Protein AF-A0A087N4D5-F1 (afdb_monomer)

Structure (mmCIF, N/CA/C/O backbone):
data_AF-A0A087N4D5-F1
#
_entry.id   AF-A0A087N4D5-F1
#
loop_
_atom_site.group_PDB
_atom_site.id
_atom_site.type_symbol
_atom_site.label_atom_id
_atom_site.label_alt_id
_atom_site.label_comp_id
_atom_site.label_asym_id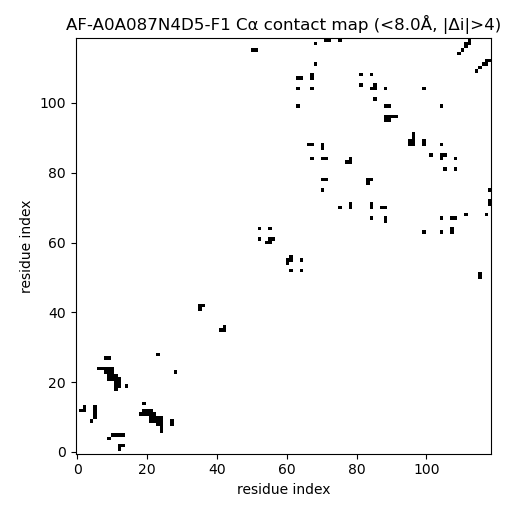
_atom_site.label_entity_id
_atom_site.label_seq_id
_atom_site.pdbx_PDB_ins_code
_atom_site.Cartn_x
_atom_site.Cartn_y
_atom_site.Cartn_z
_atom_site.occupancy
_atom_site.B_iso_or_equiv
_atom_site.auth_seq_id
_atom_site.auth_comp_id
_atom_site.auth_asym_id
_atom_site.auth_atom_id
_atom_site.pdbx_PDB_model_num
ATOM 1 N N . MET A 1 1 ? -17.333 10.293 4.435 1.00 66.12 1 MET A N 1
ATOM 2 C CA . MET A 1 1 ? -17.061 8.981 5.063 1.00 66.12 1 MET A CA 1
ATOM 3 C C . MET A 1 1 ? -16.217 9.147 6.324 1.00 66.12 1 MET A C 1
ATOM 5 O O . MET A 1 1 ? -16.743 8.867 7.386 1.00 66.12 1 MET A O 1
ATOM 9 N N . LEU A 1 2 ? -15.000 9.706 6.258 1.00 79.31 2 LEU A N 1
ATOM 10 C CA . LEU A 1 2 ? -14.162 9.949 7.453 1.00 79.31 2 LEU A CA 1
ATOM 11 C C . LEU A 1 2 ? -14.736 10.984 8.435 1.00 79.31 2 LEU A C 1
ATOM 13 O O . LEU A 1 2 ? -14.620 10.813 9.639 1.00 79.31 2 LEU A O 1
ATOM 17 N N . GLN A 1 3 ? -15.454 11.993 7.936 1.00 81.81 3 GLN A N 1
ATOM 18 C CA . GLN A 1 3 ? -16.107 13.008 8.776 1.00 81.81 3 GLN A CA 1
ATOM 19 C C . GLN A 1 3 ? -17.093 12.433 9.810 1.00 81.81 3 GLN A C 1
ATOM 21 O O . GLN A 1 3 ? -17.329 13.060 10.830 1.00 81.81 3 GLN A O 1
ATOM 26 N N . VAL A 1 4 ? -17.670 11.252 9.553 1.00 84.69 4 VAL A N 1
ATOM 27 C CA . VAL A 1 4 ? -18.598 10.584 10.486 1.00 84.69 4 VAL A CA 1
ATOM 28 C C . VAL A 1 4 ? -17.847 9.914 11.645 1.00 84.69 4 VAL A C 1
ATOM 30 O O . VAL A 1 4 ? -18.429 9.679 12.697 1.00 84.69 4 VAL A O 1
ATOM 33 N N . LEU A 1 5 ? -16.560 9.606 11.462 1.00 85.44 5 LEU A N 1
ATOM 34 C CA . LEU A 1 5 ? -15.717 8.972 12.478 1.00 85.44 5 LEU A CA 1
ATOM 35 C C . LEU A 1 5 ? -15.020 9.998 13.388 1.00 85.44 5 LEU A C 1
ATOM 37 O O . LEU A 1 5 ? -14.594 9.639 14.488 1.00 85.44 5 LEU A O 1
ATOM 41 N N . GLU A 1 6 ? -14.894 11.247 12.933 1.00 86.19 6 GLU A N 1
ATOM 42 C CA . GLU A 1 6 ? -14.244 12.337 13.668 1.00 86.19 6 GLU A CA 1
ATOM 43 C C . GLU A 1 6 ? -14.942 12.593 15.012 1.00 86.19 6 GLU A C 1
ATOM 45 O O . GLU A 1 6 ? -16.164 12.721 15.077 1.00 86.19 6 GLU A O 1
ATOM 50 N N . GLY A 1 7 ? -14.166 12.651 16.096 1.00 83.06 7 GLY A N 1
ATOM 51 C CA . GLY A 1 7 ? -14.662 12.865 17.459 1.00 83.06 7 GLY A CA 1
ATOM 52 C C . GLY A 1 7 ? -15.330 11.644 18.105 1.00 83.06 7 GLY A C 1
ATOM 53 O O . GLY A 1 7 ? -15.655 11.696 19.290 1.00 83.06 7 GLY A O 1
ATOM 54 N N . HIS A 1 8 ? -15.508 10.546 17.361 1.00 84.88 8 HIS A N 1
ATOM 55 C CA . HIS A 1 8 ? -16.084 9.292 17.860 1.00 84.88 8 HIS A CA 1
ATOM 56 C C . HIS A 1 8 ? -15.062 8.157 17.924 1.00 84.88 8 HIS A C 1
ATOM 58 O O . HIS A 1 8 ? -14.992 7.450 18.925 1.00 84.88 8 HIS A O 1
ATOM 64 N N . TYR A 1 9 ? -14.264 8.000 16.868 1.00 86.12 9 TYR A N 1
ATOM 65 C CA . TYR A 1 9 ? -13.260 6.938 16.750 1.00 86.12 9 TYR A CA 1
ATOM 66 C C . TYR A 1 9 ? -11.892 7.466 16.326 1.00 86.12 9 TYR A C 1
ATOM 68 O O . TYR A 1 9 ? -10.873 6.865 16.662 1.00 86.12 9 TYR A O 1
ATOM 76 N N . ILE A 1 10 ? -11.872 8.582 15.594 1.00 89.62 10 ILE A N 1
ATOM 77 C CA . ILE A 1 10 ? -10.652 9.231 15.119 1.00 89.62 10 ILE A CA 1
ATOM 78 C C . ILE A 1 10 ? -10.652 10.719 15.464 1.00 89.62 10 ILE A C 1
ATOM 80 O O . ILE A 1 10 ? -11.699 11.303 15.755 1.00 89.62 10 ILE A O 1
ATOM 84 N N . THR A 1 11 ? -9.479 11.331 15.396 1.00 88.38 11 THR A N 1
ATOM 85 C CA . THR A 1 11 ? -9.279 12.781 15.475 1.00 88.38 11 THR A CA 1
ATOM 86 C C . THR A 1 11 ? -8.319 13.239 14.380 1.00 88.38 11 THR A C 1
ATOM 88 O O . THR A 1 11 ? -7.537 12.437 13.867 1.00 88.38 11 THR A O 1
ATOM 91 N N . GLY A 1 12 ? -8.359 14.524 14.026 1.00 83.62 12 GLY A N 1
ATOM 92 C CA . GLY A 1 12 ? -7.396 15.153 13.118 1.00 83.62 12 GLY A CA 1
ATOM 93 C C . GLY A 1 12 ? -7.890 15.321 11.680 1.00 83.62 12 GLY A C 1
ATOM 94 O O . GLY A 1 12 ? -7.233 16.008 10.901 1.00 83.62 12 GLY A O 1
ATOM 95 N N . TYR A 1 13 ? -9.065 14.785 11.319 1.00 79.94 13 TYR A N 1
ATOM 96 C CA . TYR A 1 13 ? -9.637 14.950 9.975 1.00 79.94 13 TYR A CA 1
ATOM 97 C C . TYR A 1 13 ? -10.343 16.308 9.783 1.00 79.94 13 TYR A C 1
ATOM 99 O O . TYR A 1 13 ? -10.371 16.838 8.670 1.00 79.94 13 TYR A O 1
ATOM 107 N N . GLY A 1 14 ? -10.940 16.876 10.840 1.00 69.12 14 GLY A N 1
ATOM 108 C CA . GLY A 1 14 ? -11.810 18.061 10.748 1.00 69.12 14 GLY A CA 1
ATOM 109 C C . GLY A 1 14 ? -11.118 19.421 10.895 1.00 69.12 14 GLY A C 1
ATOM 110 O O . GLY A 1 14 ? -11.729 20.456 10.622 1.00 69.12 14 GLY A O 1
ATOM 111 N N . ASP A 1 15 ? -9.858 19.447 11.325 1.00 64.38 15 ASP A N 1
ATOM 112 C CA . ASP A 1 15 ? -9.160 20.684 11.678 1.00 64.38 15 ASP A CA 1
ATOM 113 C C . ASP A 1 15 ? -8.507 21.312 10.430 1.00 64.38 15 ASP A C 1
ATOM 115 O O . ASP A 1 15 ? -7.311 21.192 10.182 1.00 64.38 15 ASP A O 1
ATOM 119 N N . HIS A 1 16 ? -9.311 21.973 9.589 1.00 60.16 16 HIS A N 1
ATOM 120 C CA . HIS A 1 16 ? -8.881 22.540 8.296 1.00 60.16 16 HIS A CA 1
ATOM 121 C C . HIS A 1 16 ? -7.759 23.599 8.381 1.00 60.16 16 HIS A C 1
ATOM 123 O O . HIS A 1 16 ? -7.244 24.026 7.347 1.00 60.16 16 HIS A O 1
ATOM 129 N N . ALA A 1 17 ? -7.391 24.044 9.585 1.00 61.25 17 ALA A N 1
ATOM 130 C CA . ALA A 1 17 ? -6.344 25.036 9.819 1.00 61.25 17 ALA A CA 1
ATOM 131 C C . ALA A 1 17 ? -4.922 24.441 9.841 1.00 61.25 17 ALA A C 1
ATOM 133 O O . ALA A 1 17 ? -3.955 25.163 9.602 1.00 61.25 17 ALA A O 1
ATOM 134 N N . THR A 1 18 ? -4.783 23.135 10.091 1.00 60.06 18 THR A N 1
ATOM 135 C CA . THR A 1 18 ? -3.490 22.438 10.149 1.00 60.06 18 THR A CA 1
ATOM 136 C C . THR A 1 18 ? -3.685 20.993 9.732 1.00 60.06 18 THR A C 1
ATOM 138 O O . THR A 1 18 ? -4.507 20.305 10.324 1.00 60.06 18 THR A O 1
ATOM 141 N N . ALA A 1 19 ? -2.915 20.521 8.750 1.00 58.81 19 ALA A N 1
ATOM 142 C CA . ALA A 1 19 ? -2.886 19.107 8.393 1.00 58.81 19 ALA A CA 1
ATOM 143 C C . ALA A 1 19 ? -2.364 18.301 9.594 1.00 58.81 19 ALA A C 1
ATOM 145 O O . ALA A 1 19 ? -1.156 18.198 9.799 1.00 58.81 19 ALA A O 1
ATOM 146 N N . LYS A 1 20 ? -3.280 17.808 10.428 1.00 69.38 20 LYS A N 1
ATOM 147 C CA . LYS A 1 20 ? -2.984 16.875 11.511 1.00 69.38 20 LYS A CA 1
ATOM 148 C C . LYS A 1 20 ? -3.039 15.460 10.957 1.00 69.38 20 LYS A C 1
ATOM 150 O O . LYS A 1 20 ? -3.859 15.155 10.090 1.00 69.38 20 LYS A O 1
ATOM 155 N N . GLU A 1 21 ? -2.142 14.612 11.440 1.00 80.69 21 GLU A N 1
ATOM 156 C CA . GLU A 1 21 ? -2.246 13.179 11.189 1.00 80.69 21 GLU A CA 1
ATOM 157 C C . GLU A 1 21 ? -3.524 12.648 11.848 1.00 80.69 21 GLU A C 1
ATOM 159 O O . GLU A 1 21 ? -3.961 13.153 12.884 1.00 80.69 21 GLU A O 1
ATOM 164 N N . ILE A 1 22 ? -4.158 11.669 11.201 1.00 86.88 22 ILE A N 1
ATOM 165 C CA . ILE A 1 22 ? -5.338 11.019 11.764 1.00 86.88 22 ILE A CA 1
ATOM 166 C C . ILE A 1 22 ? -4.867 10.076 12.865 1.00 86.88 22 ILE A C 1
ATOM 168 O O . ILE A 1 22 ? -4.079 9.168 12.604 1.00 86.88 22 ILE A O 1
ATOM 172 N N . GLU A 1 23 ? -5.400 10.256 14.067 1.00 88.81 23 GLU A N 1
ATOM 173 C CA . GLU A 1 23 ? -5.106 9.408 15.221 1.00 88.81 23 GLU A CA 1
ATOM 174 C C . GLU A 1 23 ? -6.366 8.682 15.693 1.00 88.81 23 GLU A C 1
ATOM 176 O O . GLU A 1 23 ? -7.487 9.175 15.535 1.00 88.81 23 GLU A O 1
ATOM 181 N N . LEU A 1 24 ? -6.183 7.494 16.272 1.00 90.62 24 LEU A N 1
ATOM 182 C CA . LEU A 1 24 ? -7.260 6.755 16.926 1.00 90.62 24 LEU A CA 1
ATOM 183 C C . LEU A 1 24 ? -7.515 7.340 18.316 1.00 90.62 24 LEU A C 1
ATOM 185 O O . LEU A 1 24 ? -6.574 7.631 19.050 1.00 90.62 24 LEU A O 1
ATOM 189 N N . LEU A 1 25 ? -8.787 7.456 18.692 1.00 91.44 25 LEU A N 1
ATOM 190 C CA . LEU A 1 25 ? -9.160 7.755 20.073 1.00 91.44 25 LEU A CA 1
ATOM 191 C C . LEU A 1 25 ? -8.976 6.519 20.966 1.00 91.44 25 LEU A C 1
ATOM 193 O O . LEU A 1 25 ? -9.077 5.377 20.505 1.00 91.44 25 LEU A O 1
ATOM 197 N N . ASP A 1 26 ? -8.751 6.749 22.260 1.00 91.75 26 ASP A N 1
ATOM 198 C CA . ASP A 1 26 ? -8.605 5.681 23.253 1.00 91.75 26 ASP A CA 1
ATOM 199 C C . ASP A 1 26 ? -9.806 4.723 23.225 1.00 91.75 26 ASP A C 1
ATOM 201 O O . ASP A 1 26 ? -10.966 5.140 23.242 1.00 91.75 26 ASP A O 1
ATOM 205 N N . GLY A 1 27 ? -9.540 3.416 23.185 1.00 91.00 27 GLY A N 1
ATOM 206 C CA . GLY A 1 27 ? -10.586 2.392 23.152 1.00 91.00 27 GLY A CA 1
ATOM 207 C C . GLY A 1 27 ? -11.219 2.153 21.775 1.00 91.00 27 GLY A C 1
ATOM 208 O O . GLY A 1 27 ? -11.987 1.200 21.626 1.00 91.00 27 GLY A O 1
ATOM 209 N N . ALA A 1 28 ? -10.934 2.982 20.760 1.00 91.88 28 ALA A N 1
ATOM 210 C CA . ALA A 1 28 ? -11.548 2.849 19.435 1.00 91.88 28 ALA A CA 1
ATOM 211 C C . ALA A 1 28 ? -11.157 1.532 18.749 1.00 91.88 28 ALA A C 1
ATOM 213 O O . ALA A 1 28 ? -11.992 0.888 18.108 1.00 91.88 28 ALA A O 1
ATOM 214 N N . LYS A 1 29 ? -9.901 1.102 18.919 1.00 90.75 29 LYS A N 1
ATOM 215 C CA . LYS A 1 29 ? -9.415 -0.172 18.386 1.00 90.75 29 LYS A CA 1
ATOM 216 C C . LYS A 1 29 ? -10.110 -1.352 19.063 1.00 90.75 29 LYS A C 1
ATOM 218 O O . LYS A 1 29 ? -10.621 -2.227 18.378 1.00 90.75 29 LYS A O 1
ATOM 223 N N . GLU A 1 30 ? -10.180 -1.352 20.390 1.00 93.19 30 GLU A N 1
ATOM 224 C CA . GLU A 1 30 ? -10.806 -2.419 21.169 1.00 93.19 30 GLU A CA 1
ATOM 225 C C . GLU A 1 30 ? -12.286 -2.575 20.803 1.00 93.19 30 GLU A C 1
ATOM 227 O O . GLU A 1 30 ? -12.780 -3.693 20.664 1.00 93.19 30 GLU A O 1
ATOM 232 N N . GLN A 1 31 ? -12.993 -1.461 20.594 1.00 91.06 31 GLN A N 1
ATOM 233 C CA . GLN A 1 31 ? -14.381 -1.474 20.130 1.00 91.06 31 GLN A CA 1
ATOM 234 C C . GLN A 1 31 ? -14.516 -2.064 18.720 1.00 91.06 31 G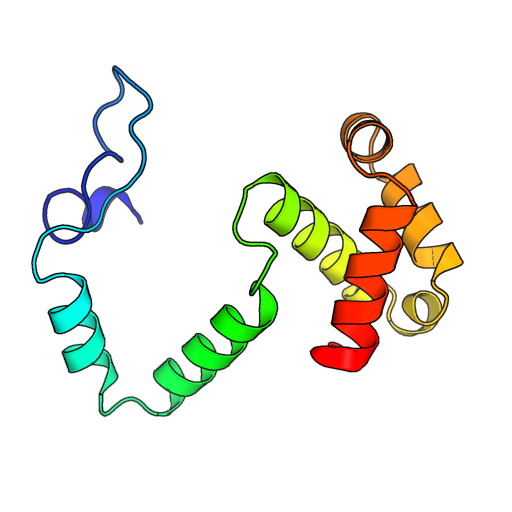LN A C 1
ATOM 236 O O . GLN A 1 31 ? -15.428 -2.858 18.478 1.00 91.06 31 GLN A O 1
ATOM 241 N N . ALA A 1 32 ? -13.612 -1.712 17.801 1.00 90.12 32 ALA A N 1
ATOM 242 C CA . ALA A 1 32 ? -13.590 -2.280 16.456 1.00 90.12 32 ALA A CA 1
ATOM 243 C C . ALA A 1 32 ? -13.308 -3.793 16.484 1.00 90.12 32 ALA A C 1
ATOM 245 O O . ALA A 1 32 ? -14.013 -4.560 15.828 1.00 90.12 32 ALA A O 1
ATOM 246 N N . ASP A 1 33 ? -12.346 -4.232 17.298 1.00 90.69 33 ASP A N 1
ATOM 247 C CA . ASP A 1 33 ? -12.006 -5.646 17.472 1.00 90.69 33 ASP A CA 1
ATOM 248 C C . ASP A 1 33 ? -13.190 -6.438 18.056 1.00 90.69 33 ASP A C 1
ATOM 250 O O . ASP A 1 33 ? -13.505 -7.529 17.577 1.00 90.69 33 ASP A O 1
ATOM 254 N N . MET A 1 34 ? -13.907 -5.881 19.042 1.00 92.44 34 MET A N 1
ATOM 255 C CA . MET A 1 34 ? -15.124 -6.499 19.589 1.00 92.44 34 MET A CA 1
ATOM 256 C C . MET A 1 34 ? -16.234 -6.626 18.542 1.00 92.44 34 MET A C 1
ATOM 258 O O . MET A 1 34 ? -16.889 -7.665 18.482 1.00 92.44 34 MET A O 1
ATOM 262 N N . LEU A 1 35 ? -16.434 -5.602 17.708 1.00 90.12 35 LEU A N 1
ATOM 263 C CA . LEU A 1 35 ? -17.436 -5.622 16.640 1.00 90.12 35 LEU A CA 1
ATOM 264 C C . LEU A 1 35 ? -17.111 -6.673 15.567 1.00 90.12 35 LEU A C 1
ATOM 266 O O . LEU A 1 35 ? -18.011 -7.322 15.037 1.00 90.12 35 LEU A O 1
ATOM 270 N N . LEU A 1 36 ? -15.828 -6.839 15.243 1.00 91.69 36 LEU A N 1
ATOM 271 C CA . LEU A 1 36 ? -15.365 -7.776 14.221 1.00 91.69 36 LEU A CA 1
ATOM 272 C C . LEU A 1 36 ? -15.232 -9.214 14.728 1.00 91.69 36 LEU A C 1
ATOM 274 O O . LEU A 1 36 ? -15.078 -10.118 13.908 1.00 91.69 36 LEU A O 1
ATOM 278 N N . LYS A 1 37 ? -15.286 -9.448 16.044 1.00 92.25 37 LYS A N 1
ATOM 279 C CA . LYS A 1 37 ? -14.968 -10.736 16.679 1.00 92.25 37 LYS A CA 1
ATOM 280 C C . LYS A 1 37 ? -15.710 -11.936 16.079 1.00 92.25 37 LYS A C 1
ATOM 282 O O . LYS A 1 37 ? -15.083 -12.966 15.851 1.00 92.25 37 LYS A O 1
ATOM 287 N N . ASP A 1 38 ? -17.000 -11.780 15.791 1.00 93.56 38 ASP A N 1
ATOM 288 C CA . ASP A 1 38 ? -17.859 -12.865 15.294 1.00 93.56 38 ASP A CA 1
ATOM 289 C C . ASP A 1 38 ? -18.110 -12.781 13.774 1.00 93.56 38 ASP A C 1
ATOM 291 O O . ASP A 1 38 ? -18.911 -13.533 13.220 1.00 93.56 38 ASP A O 1
ATOM 295 N N . ASN A 1 39 ? -17.436 -11.860 13.074 1.00 95.50 39 ASN A N 1
ATOM 296 C CA . ASN A 1 39 ? -17.558 -11.686 11.629 1.00 95.50 39 ASN A CA 1
ATOM 297 C C . ASN A 1 39 ? -16.325 -12.244 10.909 1.00 95.50 39 ASN A C 1
ATOM 299 O O . ASN A 1 39 ? -15.401 -11.509 10.552 1.00 95.50 39 ASN A O 1
ATOM 303 N N . GLU A 1 40 ? -16.339 -13.554 10.665 1.00 94.12 40 GLU A N 1
ATOM 304 C CA . GLU A 1 40 ? -15.245 -14.274 9.999 1.00 94.12 40 GLU A CA 1
ATOM 305 C C . GLU A 1 40 ? -14.894 -13.678 8.628 1.00 94.12 40 GLU A C 1
ATOM 307 O O . GLU A 1 40 ? -13.719 -13.560 8.281 1.00 94.12 40 GLU A O 1
ATOM 312 N N . LEU A 1 41 ? -15.897 -13.241 7.857 1.00 94.44 41 LEU A N 1
ATOM 313 C CA . LEU A 1 41 ? -15.682 -12.653 6.534 1.00 94.44 41 LEU A CA 1
ATOM 314 C C . LEU A 1 41 ? -14.929 -11.319 6.625 1.00 94.44 41 LEU A C 1
ATOM 316 O O . LEU A 1 41 ? -13.993 -11.076 5.863 1.00 94.44 41 LEU A O 1
ATOM 320 N N . ALA A 1 42 ? -15.318 -10.454 7.562 1.00 92.69 42 ALA A N 1
ATOM 321 C CA . ALA A 1 42 ? -14.651 -9.174 7.758 1.00 92.69 42 ALA A CA 1
ATOM 322 C C . ALA A 1 42 ? -13.221 -9.357 8.287 1.00 92.69 42 ALA A C 1
ATOM 324 O O . ALA A 1 42 ? -12.308 -8.690 7.804 1.00 92.69 42 ALA A O 1
ATOM 325 N N . GLN A 1 43 ? -13.005 -10.298 9.211 1.00 92.75 43 GLN A N 1
ATOM 326 C CA . GLN A 1 43 ? -11.660 -10.655 9.674 1.00 92.75 43 GLN A CA 1
ATOM 327 C C . GLN A 1 43 ? -10.789 -11.191 8.539 1.00 92.75 43 GLN A C 1
ATOM 329 O O . GLN A 1 43 ? -9.626 -10.807 8.424 1.00 92.75 43 GLN A O 1
ATOM 334 N N . HIS A 1 44 ? -11.353 -12.029 7.669 1.00 93.00 44 HIS A N 1
ATOM 335 C CA . HIS A 1 44 ? -10.648 -12.569 6.516 1.00 93.00 44 HIS A CA 1
ATOM 336 C C . HIS A 1 44 ? -10.182 -11.463 5.562 1.00 93.00 44 HIS A C 1
ATOM 338 O O . HIS A 1 44 ? -9.013 -11.435 5.175 1.00 93.00 44 HIS A O 1
ATOM 344 N N . TYR A 1 45 ? -11.055 -10.512 5.217 1.00 92.56 45 TYR A N 1
ATOM 345 C CA . TYR A 1 45 ? -10.661 -9.379 4.377 1.00 92.56 45 TYR A CA 1
ATOM 346 C C . TYR A 1 45 ? -9.672 -8.445 5.071 1.00 92.56 45 TYR A C 1
ATOM 348 O O . TYR A 1 45 ? -8.738 -7.979 4.423 1.00 92.56 45 TYR A O 1
ATOM 356 N N . LEU A 1 46 ? -9.829 -8.205 6.376 1.00 92.19 46 LEU A N 1
ATOM 357 C CA . LEU A 1 46 ? -8.872 -7.412 7.143 1.00 92.19 46 LEU A CA 1
ATOM 358 C C . LEU A 1 46 ? -7.478 -8.043 7.082 1.00 92.19 46 LEU A C 1
ATOM 360 O O . LEU A 1 46 ? -6.525 -7.361 6.730 1.00 92.19 46 LEU A O 1
ATOM 364 N N . GLN A 1 47 ? -7.367 -9.350 7.327 1.00 92.19 47 GLN A N 1
ATOM 365 C CA . GLN A 1 47 ? -6.101 -10.079 7.231 1.00 92.19 47 GLN A CA 1
ATOM 366 C C . GLN A 1 47 ? -5.496 -10.010 5.827 1.00 92.19 47 GLN A C 1
ATOM 368 O O . GLN A 1 47 ? -4.302 -9.753 5.703 1.00 92.19 47 GLN A O 1
ATOM 373 N N . GLN A 1 48 ? -6.300 -10.198 4.776 1.00 91.81 48 GLN A N 1
ATOM 374 C CA . GLN A 1 48 ? -5.818 -10.089 3.397 1.00 91.81 48 GLN A CA 1
ATOM 375 C C . GLN A 1 48 ? -5.277 -8.692 3.085 1.00 91.81 48 GLN A C 1
ATOM 377 O O . GLN A 1 48 ? -4.192 -8.562 2.524 1.00 91.81 48 GLN A O 1
ATOM 382 N N . VAL A 1 49 ? -6.017 -7.646 3.457 1.00 92.06 49 VAL A N 1
ATOM 383 C CA . VAL A 1 49 ? -5.616 -6.265 3.179 1.00 92.06 49 VAL A CA 1
ATOM 384 C C . VAL A 1 49 ? -4.392 -5.891 4.013 1.00 92.06 49 VAL A C 1
ATOM 386 O O . VAL A 1 49 ? -3.444 -5.350 3.457 1.00 92.06 49 VAL A O 1
ATOM 389 N N . THR A 1 50 ? -4.349 -6.240 5.303 1.00 91.94 50 THR A N 1
ATOM 390 C CA . THR A 1 50 ? -3.166 -6.033 6.154 1.00 91.94 50 THR A CA 1
ATOM 391 C C . THR A 1 50 ? -1.942 -6.753 5.604 1.00 91.94 50 THR A C 1
ATOM 393 O O . THR A 1 50 ? -0.866 -6.164 5.568 1.00 91.94 50 THR A O 1
ATOM 396 N N . ALA A 1 51 ? -2.097 -7.997 5.144 1.00 91.75 51 ALA A N 1
ATOM 397 C CA . ALA A 1 51 ? -1.005 -8.738 4.532 1.00 91.75 51 ALA A CA 1
ATOM 398 C C . ALA A 1 51 ? -0.508 -8.049 3.258 1.00 91.75 51 ALA A C 1
ATOM 400 O O . ALA A 1 51 ? 0.698 -7.955 3.099 1.00 91.75 51 ALA A O 1
ATOM 401 N N . LEU A 1 52 ? -1.412 -7.534 2.412 1.00 93.88 52 LEU A N 1
ATOM 402 C CA . LEU A 1 52 ? -1.105 -6.909 1.119 1.00 93.88 52 LEU A CA 1
ATOM 403 C C . LEU A 1 52 ? -0.237 -5.650 1.217 1.00 93.88 52 LEU A C 1
ATOM 405 O O . LEU A 1 52 ? 0.555 -5.404 0.314 1.00 93.88 52 LEU A O 1
ATOM 409 N N . PHE A 1 53 ? -0.420 -4.811 2.237 1.00 93.94 53 PHE A N 1
ATOM 410 C CA . PHE A 1 53 ? 0.339 -3.558 2.347 1.00 93.94 53 PHE A CA 1
ATOM 411 C C . PHE A 1 53 ? 1.463 -3.608 3.387 1.00 93.94 53 PHE A C 1
ATOM 413 O O . PHE A 1 53 ? 2.130 -2.594 3.599 1.00 93.94 53 PHE A O 1
ATOM 420 N N . TYR A 1 54 ? 1.695 -4.762 4.017 1.00 92.56 54 TYR A N 1
ATOM 421 C CA . TYR A 1 54 ? 2.723 -4.918 5.041 1.00 92.56 54 TYR A CA 1
ATOM 422 C C . TYR A 1 54 ? 4.119 -4.569 4.496 1.00 92.56 54 TYR A C 1
ATOM 424 O O . TYR A 1 54 ? 4.573 -5.140 3.505 1.00 92.56 54 TYR A O 1
ATOM 432 N N . GLY A 1 55 ? 4.805 -3.623 5.139 1.00 92.19 55 GLY A N 1
ATOM 433 C CA . GLY A 1 55 ? 6.089 -3.069 4.696 1.00 92.19 55 GLY A CA 1
ATOM 434 C C . GLY A 1 55 ? 5.987 -1.956 3.641 1.00 92.19 55 GLY A C 1
ATOM 435 O O . GLY A 1 55 ? 7.019 -1.454 3.181 1.00 92.19 55 GLY A O 1
ATOM 436 N N . PHE A 1 56 ? 4.770 -1.556 3.260 1.00 95.12 56 PHE A N 1
ATOM 437 C CA . PHE A 1 56 ? 4.468 -0.503 2.285 1.00 95.12 56 PHE A CA 1
ATOM 438 C C . PHE A 1 56 ? 3.526 0.578 2.845 1.00 95.12 56 PHE A C 1
ATOM 440 O O . PHE A 1 56 ? 2.903 1.294 2.072 1.00 95.12 56 PHE A O 1
ATOM 447 N N . GLU A 1 57 ? 3.425 0.734 4.167 1.00 93.31 57 GLU A N 1
ATOM 448 C CA . 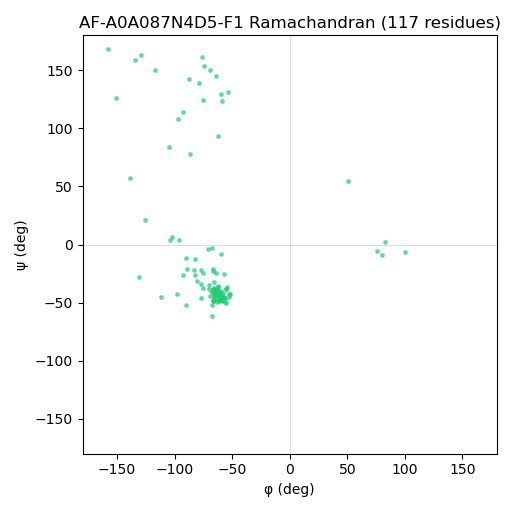GLU A 1 57 ? 2.392 1.530 4.858 1.00 93.31 57 GLU A CA 1
ATOM 449 C C . GLU A 1 57 ? 2.475 3.043 4.608 1.00 93.31 57 GLU A C 1
ATOM 451 O O . GLU A 1 57 ? 1.494 3.767 4.781 1.00 93.31 57 GLU A O 1
ATOM 456 N N . ASN A 1 58 ? 3.648 3.552 4.233 1.00 93.38 58 ASN A N 1
ATOM 457 C CA . ASN A 1 58 ? 3.832 4.980 3.997 1.00 93.38 58 ASN A CA 1
ATOM 458 C C . ASN A 1 58 ? 3.229 5.417 2.639 1.00 93.38 58 ASN A C 1
ATOM 460 O O . ASN A 1 58 ? 3.038 4.583 1.749 1.00 93.38 58 ASN A O 1
ATOM 464 N N . PRO A 1 59 ? 2.974 6.726 2.422 1.00 93.44 59 PRO A N 1
ATOM 465 C CA . PRO A 1 59 ? 2.349 7.209 1.188 1.00 93.44 59 PRO A CA 1
ATOM 466 C C . PRO A 1 59 ? 3.073 6.778 -0.093 1.00 93.44 59 PRO A C 1
ATOM 468 O O . PRO A 1 59 ? 2.428 6.471 -1.091 1.00 93.44 59 PRO A O 1
ATOM 471 N N . TYR A 1 60 ? 4.407 6.721 -0.064 1.00 95.75 60 TYR A N 1
ATOM 472 C CA . TYR A 1 60 ? 5.208 6.280 -1.203 1.00 95.75 60 TYR A CA 1
ATOM 473 C C . TYR A 1 60 ? 5.000 4.792 -1.512 1.00 95.75 60 TYR A C 1
ATOM 475 O O . TYR A 1 60 ? 4.777 4.426 -2.666 1.00 95.75 60 TYR A O 1
ATOM 483 N N . GLY A 1 61 ? 5.061 3.945 -0.482 1.00 96.75 61 GLY A N 1
ATOM 484 C CA . GLY A 1 61 ? 4.884 2.501 -0.582 1.00 96.75 61 GLY A CA 1
ATOM 485 C C . GLY A 1 61 ? 3.498 2.138 -1.098 1.00 96.75 61 GLY A C 1
ATOM 486 O O . GLY A 1 61 ? 3.396 1.392 -2.069 1.00 96.75 61 GLY A O 1
ATOM 487 N N . LEU A 1 62 ? 2.447 2.734 -0.529 1.00 96.38 62 LEU A N 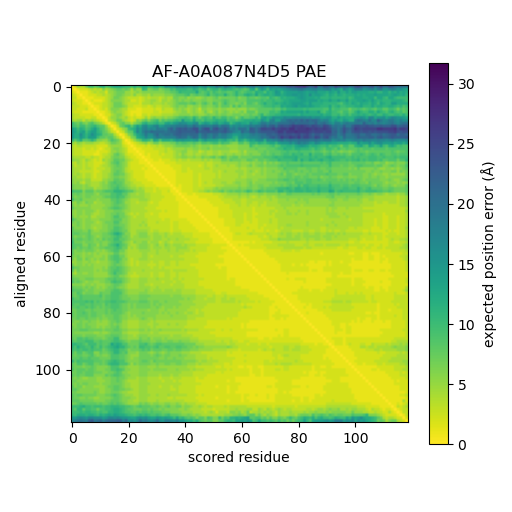1
ATOM 488 C CA . LEU A 1 62 ? 1.066 2.512 -0.962 1.00 96.38 62 LEU A CA 1
ATOM 489 C C . LEU A 1 62 ? 0.830 2.981 -2.399 1.00 96.38 62 LEU A C 1
ATOM 491 O O . LEU A 1 62 ? 0.152 2.300 -3.173 1.00 96.38 62 LEU A O 1
ATOM 495 N N . GLU A 1 63 ? 1.391 4.129 -2.788 1.00 97.19 63 GLU A N 1
ATOM 496 C CA . GLU A 1 63 ? 1.256 4.620 -4.158 1.00 97.19 63 GLU A CA 1
ATOM 497 C C . GLU A 1 63 ? 1.960 3.692 -5.161 1.00 97.19 63 GLU A C 1
ATOM 499 O O . GLU A 1 63 ? 1.412 3.382 -6.221 1.00 97.19 63 GLU A O 1
ATOM 504 N N . LEU A 1 64 ? 3.155 3.205 -4.825 1.00 98.00 64 LEU A N 1
ATOM 505 C CA . LEU A 1 64 ? 3.886 2.272 -5.674 1.00 98.00 64 LEU A CA 1
ATOM 506 C C . LEU A 1 64 ? 3.162 0.921 -5.777 1.00 98.00 64 LEU A C 1
ATOM 508 O O . LEU A 1 64 ? 2.941 0.434 -6.886 1.00 98.00 64 LEU A O 1
ATOM 512 N N . LEU A 1 65 ? 2.756 0.350 -4.639 1.00 97.75 65 LEU A N 1
ATOM 513 C CA . LEU A 1 65 ? 2.019 -0.912 -4.547 1.00 97.75 65 LEU A CA 1
ATOM 514 C C . LEU A 1 65 ? 0.731 -0.867 -5.373 1.00 97.75 65 LEU A C 1
ATOM 516 O O . LEU A 1 65 ? 0.491 -1.749 -6.195 1.00 97.75 65 LEU A O 1
ATOM 520 N N . SER A 1 66 ? -0.068 0.190 -5.207 1.00 96.31 66 SER A N 1
ATOM 521 C CA . SER A 1 66 ? -1.313 0.370 -5.963 1.00 96.31 66 SER A CA 1
ATOM 522 C C . SER A 1 66 ? -1.069 0.563 -7.461 1.00 96.31 66 SER A C 1
ATOM 524 O O . SER A 1 66 ? -1.784 -0.026 -8.270 1.00 96.31 66 SER A O 1
ATOM 526 N N . THR A 1 67 ? -0.038 1.322 -7.850 1.00 97.62 67 THR A N 1
ATOM 527 C CA . THR A 1 67 ? 0.309 1.532 -9.265 1.00 97.62 67 THR A CA 1
ATOM 528 C C . THR A 1 67 ? 0.721 0.218 -9.934 1.00 97.62 67 THR A C 1
ATOM 530 O O . THR A 1 67 ? 0.210 -0.122 -11.003 1.00 97.62 67 THR A O 1
ATOM 533 N N . VAL A 1 68 ? 1.625 -0.542 -9.312 1.00 97.75 68 VAL A N 1
ATOM 534 C CA . VAL A 1 68 ? 2.094 -1.827 -9.850 1.00 97.75 68 VAL A CA 1
ATOM 535 C C . VAL A 1 68 ? 0.961 -2.853 -9.865 1.00 97.75 68 VAL A C 1
ATOM 537 O O . VAL A 1 68 ? 0.729 -3.484 -10.897 1.00 97.75 68 VAL A O 1
ATOM 540 N N . GLY A 1 69 ? 0.205 -2.971 -8.769 1.00 96.62 69 GLY A N 1
ATOM 541 C CA . GLY A 1 69 ? -0.935 -3.882 -8.672 1.00 96.62 69 GLY A CA 1
ATOM 542 C C . GLY A 1 69 ? -1.997 -3.608 -9.738 1.00 96.62 69 GLY A C 1
ATOM 543 O O . GLY A 1 69 ? -2.475 -4.537 -10.390 1.00 96.62 69 GLY A O 1
ATOM 544 N N . TRP A 1 70 ? -2.304 -2.337 -10.007 1.00 96.88 70 TRP A N 1
ATOM 545 C CA . TRP A 1 70 ? -3.223 -1.962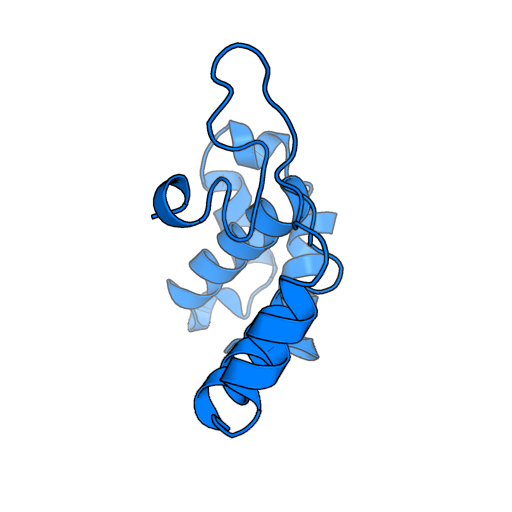 -11.081 1.00 96.88 70 TRP A CA 1
ATOM 546 C C . TRP A 1 70 ? -2.729 -2.415 -12.463 1.00 96.88 70 TRP A C 1
ATOM 548 O O . TRP A 1 70 ? -3.491 -2.989 -13.240 1.00 96.88 70 TRP A O 1
ATOM 558 N N . ILE A 1 71 ? -1.446 -2.209 -12.778 1.00 97.56 71 ILE A N 1
ATOM 559 C CA . ILE A 1 71 ? -0.847 -2.671 -14.045 1.00 97.56 71 ILE A CA 1
ATOM 560 C C . ILE A 1 71 ? -0.926 -4.200 -14.161 1.00 97.56 71 ILE A C 1
ATOM 562 O O . ILE A 1 71 ? -1.235 -4.729 -15.233 1.00 97.56 71 ILE A O 1
ATOM 566 N N . MET A 1 72 ? -0.679 -4.918 -13.063 1.00 97.19 72 MET A N 1
ATOM 567 C CA . MET A 1 72 ? -0.780 -6.378 -13.016 1.00 97.19 72 MET A CA 1
ATOM 568 C C . MET A 1 72 ? -2.207 -6.866 -13.292 1.00 97.19 72 MET A C 1
ATOM 570 O O . MET A 1 72 ? -2.378 -7.786 -14.088 1.00 97.19 72 MET A O 1
ATOM 574 N N . GLN A 1 73 ? -3.226 -6.198 -12.745 1.00 96.19 73 GLN A N 1
ATOM 575 C CA . GLN A 1 73 ? -4.634 -6.522 -13.007 1.00 96.19 73 GLN A CA 1
ATOM 576 C C . GLN A 1 73 ? -5.087 -6.172 -14.426 1.00 96.19 73 GLN A C 1
ATOM 578 O O . GLN A 1 73 ? -5.849 -6.922 -15.034 1.00 96.19 73 GLN A O 1
ATOM 583 N N . MET A 1 74 ? -4.620 -5.050 -14.976 1.00 97.06 74 MET A N 1
ATOM 584 C CA . MET A 1 74 ? -5.024 -4.602 -16.312 1.00 97.06 74 MET A CA 1
ATOM 585 C C . MET A 1 74 ? -4.368 -5.399 -17.443 1.00 97.06 74 MET A C 1
ATOM 587 O O . MET A 1 74 ? -4.905 -5.455 -18.551 1.00 97.06 74 MET A O 1
ATOM 591 N N . ALA A 1 75 ? -3.204 -6.004 -17.197 1.00 96.31 75 ALA A N 1
ATOM 592 C CA . ALA A 1 75 ? -2.452 -6.742 -18.206 1.00 96.31 75 ALA A CA 1
ATOM 593 C C . ALA A 1 75 ? -1.849 -8.050 -17.655 1.00 96.31 75 ALA A C 1
ATOM 595 O O . ALA A 1 75 ? -0.644 -8.259 -17.791 1.00 96.31 75 ALA A O 1
ATOM 596 N N . PRO A 1 76 ? -2.655 -8.978 -17.104 1.00 95.00 76 PRO A N 1
ATOM 597 C CA . PRO A 1 76 ? -2.163 -10.117 -16.325 1.00 95.00 76 PRO A CA 1
ATOM 598 C C . PRO A 1 76 ? -1.159 -10.972 -17.101 1.00 95.00 76 PRO A C 1
ATOM 600 O O . PRO A 1 76 ? -0.075 -11.267 -16.618 1.00 95.00 76 PRO A O 1
ATOM 603 N N . THR A 1 77 ? -1.429 -11.318 -18.360 1.00 96.00 77 THR A N 1
ATOM 604 C CA . THR A 1 77 ? -0.485 -12.136 -19.138 1.00 96.00 77 THR A CA 1
ATOM 605 C C . THR A 1 77 ? 0.855 -11.436 -19.377 1.00 96.00 77 THR A C 1
ATOM 607 O O . THR A 1 77 ? 1.894 -12.087 -19.310 1.00 96.00 77 THR A O 1
ATOM 610 N N . LYS A 1 78 ? 0.844 -10.124 -19.648 1.00 96.81 78 LYS A N 1
ATOM 611 C CA . LYS A 1 78 ? 2.067 -9.350 -19.924 1.00 96.81 78 LYS A CA 1
ATOM 612 C C . LYS A 1 78 ? 2.838 -9.041 -18.647 1.00 96.81 78 LYS A C 1
ATOM 614 O O . LYS A 1 78 ? 4.060 -9.049 -18.661 1.00 96.81 78 LYS A O 1
ATOM 619 N N . SER A 1 79 ? 2.128 -8.833 -17.546 1.00 96.88 79 SER A N 1
ATOM 620 C CA . SER A 1 79 ? 2.697 -8.494 -16.245 1.00 96.88 79 SER A CA 1
ATOM 621 C C . SER A 1 79 ? 3.446 -9.646 -15.573 1.00 96.88 79 SER A C 1
ATOM 623 O O . SER A 1 79 ? 4.097 -9.420 -14.560 1.00 96.88 79 SER A O 1
ATOM 625 N N . LYS A 1 80 ? 3.445 -10.852 -16.164 1.00 95.94 80 LYS A N 1
ATOM 626 C CA . LYS A 1 80 ? 4.412 -11.913 -15.831 1.00 95.94 80 LYS A CA 1
ATOM 627 C C . LYS A 1 80 ? 5.849 -11.553 -16.227 1.00 95.94 80 LYS A C 1
ATOM 629 O O . LYS A 1 80 ? 6.783 -12.149 -15.704 1.00 95.94 80 LYS A O 1
ATOM 634 N N . ASP A 1 81 ? 6.030 -10.610 -17.150 1.00 97.19 81 ASP A N 1
ATOM 635 C CA . ASP A 1 81 ? 7.330 -10.035 -17.473 1.00 97.19 81 ASP A CA 1
ATOM 636 C C . ASP A 1 81 ? 7.567 -8.774 -16.633 1.00 97.19 81 ASP A C 1
ATOM 638 O O . ASP A 1 81 ? 6.917 -7.739 -16.807 1.00 97.19 81 ASP A O 1
ATOM 642 N N . LYS A 1 82 ? 8.554 -8.850 -15.741 1.00 97.44 82 LYS A N 1
ATOM 643 C CA . LYS A 1 82 ? 8.991 -7.732 -14.903 1.00 97.44 82 LYS A CA 1
ATOM 644 C C . LYS A 1 82 ? 9.368 -6.497 -15.731 1.00 97.44 82 LYS A C 1
ATOM 646 O O . LYS A 1 82 ? 9.050 -5.375 -15.335 1.00 97.44 82 LYS A O 1
ATOM 651 N N . HIS A 1 83 ? 10.006 -6.672 -16.892 1.00 97.88 83 HIS A N 1
ATOM 652 C CA . HIS A 1 83 ? 10.407 -5.547 -17.740 1.00 97.88 83 HIS A CA 1
ATOM 653 C C . HIS A 1 83 ? 9.200 -4.793 -18.294 1.00 97.88 83 HIS A C 1
ATOM 655 O O . HIS A 1 83 ? 9.225 -3.562 -18.346 1.00 97.88 83 HIS A O 1
ATOM 661 N N . PHE A 1 84 ? 8.126 -5.505 -18.649 1.00 98.31 84 PHE A N 1
ATOM 662 C CA . PHE A 1 84 ? 6.873 -4.880 -19.060 1.00 98.31 84 PHE A CA 1
ATOM 663 C C . PHE A 1 84 ? 6.301 -3.994 -17.948 1.00 98.31 84 PHE A C 1
ATOM 665 O O . PHE A 1 84 ? 5.924 -2.854 -18.216 1.00 98.31 84 PHE A O 1
ATOM 672 N N . VAL A 1 85 ? 6.286 -4.475 -16.702 1.00 98.19 85 VAL A N 1
ATOM 673 C CA . VAL A 1 85 ? 5.751 -3.718 -15.559 1.00 98.19 85 VAL A CA 1
ATOM 674 C C . VAL A 1 85 ? 6.579 -2.466 -15.284 1.00 98.19 85 VAL A C 1
ATOM 676 O O . VAL A 1 85 ? 6.013 -1.380 -15.160 1.00 98.19 85 VAL A O 1
ATOM 679 N N . VAL A 1 86 ? 7.910 -2.579 -15.281 1.00 98.38 86 VAL A N 1
ATOM 680 C CA . VAL A 1 86 ? 8.807 -1.418 -15.161 1.00 98.38 86 VAL A CA 1
ATOM 681 C C . VAL A 1 86 ? 8.507 -0.395 -16.255 1.00 98.38 86 VAL A C 1
ATOM 683 O O . VAL A 1 86 ? 8.289 0.777 -15.957 1.00 98.38 86 VAL A O 1
ATOM 686 N N . GLN A 1 87 ? 8.437 -0.823 -17.517 1.00 98.19 87 GLN A N 1
ATOM 687 C CA . GLN A 1 87 ? 8.138 0.074 -18.635 1.00 98.19 87 GLN A CA 1
ATOM 688 C C . GLN A 1 87 ? 6.752 0.717 -18.516 1.00 98.19 87 GLN A C 1
ATOM 690 O O . GLN A 1 87 ? 6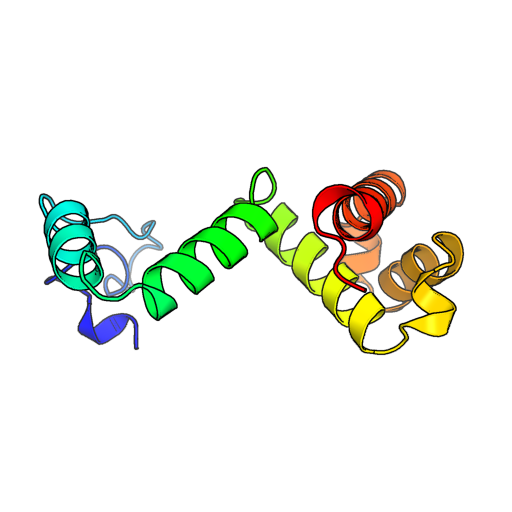.598 1.898 -18.819 1.00 98.19 87 GLN A O 1
ATOM 695 N N . ALA A 1 88 ? 5.744 -0.024 -18.057 1.00 98.12 88 ALA A N 1
ATOM 696 C CA . ALA A 1 88 ? 4.397 0.496 -17.865 1.00 98.12 88 ALA A CA 1
ATOM 697 C C . ALA A 1 88 ? 4.347 1.572 -16.767 1.00 98.12 88 ALA A C 1
ATOM 699 O O . ALA A 1 88 ? 3.747 2.623 -16.984 1.00 98.12 88 ALA A O 1
ATOM 700 N N . VAL A 1 89 ? 5.035 1.370 -15.636 1.00 97.94 89 VAL A N 1
ATOM 701 C CA . VAL A 1 89 ? 5.139 2.390 -14.576 1.00 97.94 89 VAL A CA 1
ATOM 702 C C . VAL A 1 89 ? 5.889 3.623 -15.082 1.00 97.94 89 VAL A C 1
ATOM 704 O O . VAL A 1 89 ? 5.419 4.748 -14.915 1.00 97.94 89 VAL A O 1
ATOM 707 N N .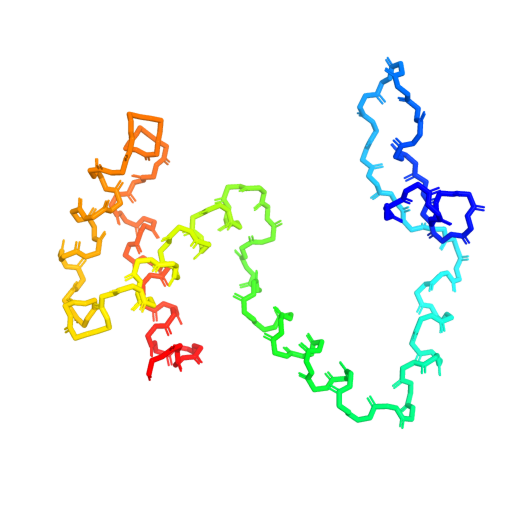 GLN A 1 90 ? 7.032 3.427 -15.746 1.00 96.62 90 GLN A N 1
ATOM 708 C CA . GLN A 1 90 ? 7.853 4.525 -16.265 1.00 96.62 90 GLN A CA 1
ATOM 709 C C . GLN A 1 90 ? 7.128 5.335 -17.356 1.00 96.62 90 GLN A C 1
ATOM 711 O O . GLN A 1 90 ? 7.424 6.513 -17.556 1.00 96.62 90 GLN A O 1
ATOM 716 N N . ASN A 1 91 ? 6.151 4.751 -18.051 1.00 97.12 91 ASN A N 1
ATOM 717 C CA . ASN A 1 91 ? 5.336 5.430 -19.061 1.00 97.12 91 ASN A CA 1
ATOM 718 C C . ASN A 1 91 ? 3.988 5.950 -18.543 1.00 97.12 91 ASN A C 1
ATOM 720 O O . ASN A 1 91 ? 3.225 6.496 -19.335 1.00 97.12 91 ASN A O 1
ATOM 724 N N . TRP A 1 92 ? 3.702 5.822 -17.244 1.00 95.25 92 TRP A N 1
ATOM 725 C CA . TRP A 1 92 ? 2.424 6.241 -16.671 1.00 95.25 92 TRP A CA 1
ATOM 726 C C . TRP A 1 92 ? 2.230 7.762 -16.706 1.00 95.25 92 TRP A C 1
ATOM 728 O O . TRP A 1 92 ? 1.296 8.266 -17.322 1.00 95.25 92 TRP A O 1
ATOM 738 N N . ASP A 1 93 ? 3.111 8.498 -16.025 1.00 95.00 93 ASP A N 1
ATOM 739 C CA . ASP A 1 93 ? 3.186 9.959 -16.040 1.00 95.00 93 ASP A CA 1
ATOM 740 C C . ASP A 1 93 ? 4.594 10.422 -15.613 1.00 95.00 93 ASP A C 1
ATOM 742 O O . ASP A 1 93 ? 5.408 9.633 -15.120 1.00 95.00 93 ASP A O 1
ATOM 746 N N . GLU A 1 94 ? 4.898 11.708 -15.810 1.00 95.94 94 GLU A N 1
ATOM 747 C CA . GLU A 1 94 ? 6.213 12.281 -15.489 1.00 95.94 94 GLU A CA 1
ATOM 748 C C . GLU A 1 94 ? 6.544 12.205 -13.990 1.00 95.94 94 GLU A C 1
ATOM 750 O O . GLU A 1 94 ? 7.696 11.974 -13.613 1.00 95.94 94 GLU A O 1
ATOM 755 N N . ARG A 1 95 ? 5.543 12.358 -13.113 1.00 96.38 95 ARG A N 1
ATOM 756 C CA . ARG A 1 95 ? 5.756 12.340 -11.663 1.00 96.38 95 ARG A CA 1
ATOM 757 C C . ARG A 1 95 ? 6.171 10.948 -11.202 1.00 96.38 95 ARG A C 1
ATOM 759 O O . ARG A 1 95 ? 7.188 10.833 -10.524 1.00 96.38 95 ARG A O 1
ATOM 766 N N . LYS A 1 96 ? 5.418 9.912 -11.573 1.00 94.81 96 LYS A N 1
ATOM 767 C CA . LYS A 1 96 ? 5.674 8.509 -11.219 1.00 94.81 96 LYS A CA 1
ATOM 768 C C . LYS A 1 96 ? 7.007 8.031 -11.772 1.00 94.81 96 LYS A C 1
ATOM 770 O O . LYS A 1 96 ? 7.786 7.454 -11.022 1.00 94.81 96 LYS A O 1
ATOM 775 N N . ARG A 1 97 ? 7.319 8.380 -13.026 1.00 95.81 97 ARG A N 1
ATOM 776 C CA . ARG A 1 97 ? 8.641 8.153 -13.635 1.00 95.81 97 ARG A CA 1
ATOM 777 C C . ARG A 1 97 ? 9.776 8.711 -12.774 1.00 95.81 97 ARG A C 1
ATOM 779 O O . ARG A 1 97 ? 10.805 8.069 -12.611 1.00 95.81 97 ARG A O 1
ATOM 786 N N . ARG A 1 98 ? 9.595 9.912 -12.216 1.00 95.94 98 ARG A N 1
ATOM 787 C CA . ARG A 1 98 ? 10.620 10.580 -11.403 1.00 95.94 98 ARG A CA 1
ATOM 788 C C . ARG A 1 98 ? 10.768 9.984 -10.002 1.00 95.94 98 ARG A C 1
ATOM 790 O O . ARG A 1 98 ? 11.879 9.959 -9.486 1.00 95.94 98 ARG A O 1
ATOM 797 N N . ILE A 1 99 ? 9.670 9.576 -9.363 1.00 96.38 99 ILE A N 1
ATOM 798 C CA . ILE A 1 99 ? 9.690 9.138 -7.955 1.00 96.38 99 ILE A CA 1
ATOM 799 C C . ILE A 1 99 ? 9.886 7.624 -7.792 1.00 96.38 99 ILE A C 1
ATOM 801 O O . ILE A 1 99 ? 10.394 7.184 -6.761 1.00 96.38 99 ILE A O 1
ATOM 805 N N . PHE A 1 100 ? 9.505 6.811 -8.779 1.00 97.75 100 PHE A N 1
ATOM 806 C CA . PHE A 1 100 ? 9.632 5.357 -8.710 1.00 97.75 100 PHE A CA 1
ATOM 807 C C . PHE A 1 100 ? 10.898 4.891 -9.422 1.00 97.75 100 PHE A C 1
ATOM 809 O O . PHE A 1 100 ? 10.990 4.903 -10.651 1.00 97.75 100 PHE A O 1
ATOM 816 N N . SER A 1 101 ? 11.886 4.461 -8.634 1.00 97.50 101 SER A N 1
ATOM 817 C CA . SER A 1 101 ? 13.076 3.814 -9.179 1.00 97.50 101 SER A CA 1
ATOM 818 C C . SER A 1 101 ? 12.710 2.443 -9.746 1.00 97.50 101 SER A C 1
ATOM 820 O O . SER A 1 101 ? 11.798 1.772 -9.256 1.00 97.50 101 SER A O 1
ATOM 822 N N . THR A 1 102 ? 13.450 2.002 -10.763 1.00 97.94 102 THR A N 1
ATOM 823 C CA . THR A 1 102 ? 13.313 0.644 -11.307 1.00 97.94 102 THR A CA 1
ATOM 824 C C . THR A 1 102 ? 13.426 -0.407 -10.205 1.00 97.94 102 THR A C 1
ATOM 826 O O . THR A 1 102 ? 12.576 -1.282 -10.124 1.00 97.94 102 THR A O 1
ATOM 829 N N . GLU A 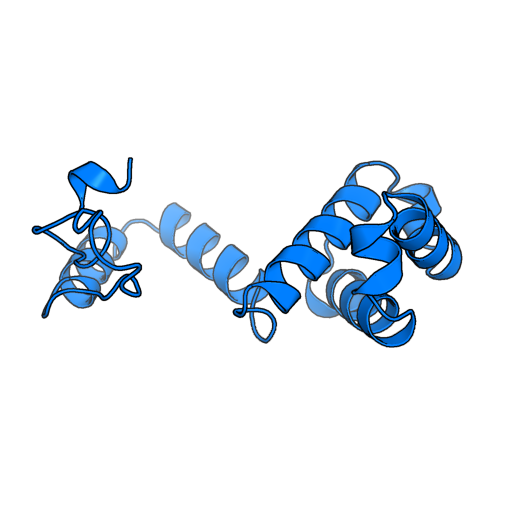1 103 ? 14.399 -0.276 -9.302 1.00 98.00 103 GLU A N 1
ATOM 830 C CA . GLU A 1 103 ? 14.601 -1.200 -8.179 1.00 98.00 103 GLU A CA 1
ATOM 831 C C . GLU A 1 103 ? 13.361 -1.326 -7.280 1.00 98.00 103 GLU A C 1
ATOM 833 O O . GLU A 1 103 ? 12.952 -2.436 -6.939 1.00 98.00 103 GLU A O 1
ATOM 838 N N . HIS A 1 104 ? 12.716 -0.209 -6.929 1.00 98.19 104 HIS A N 1
ATOM 839 C CA . HIS A 1 104 ? 11.519 -0.249 -6.091 1.00 98.19 104 HIS A CA 1
ATOM 840 C C . HIS A 1 104 ? 10.335 -0.897 -6.818 1.00 98.19 104 HIS A C 1
ATOM 842 O O . HIS A 1 104 ? 9.611 -1.692 -6.217 1.00 98.19 104 HIS A O 1
ATOM 848 N N . ILE A 1 105 ? 10.157 -0.599 -8.111 1.00 98.38 105 ILE A N 1
ATOM 849 C CA . ILE A 1 105 ? 9.116 -1.227 -8.939 1.00 98.38 105 ILE A CA 1
ATOM 850 C C . ILE A 1 105 ? 9.321 -2.740 -8.983 1.00 98.38 105 ILE A C 1
ATOM 852 O O . ILE A 1 105 ? 8.379 -3.503 -8.780 1.00 98.38 105 ILE A O 1
ATOM 856 N N . GLU A 1 106 ? 10.559 -3.178 -9.206 1.00 98.06 106 GLU A N 1
ATOM 857 C CA . GLU A 1 106 ? 10.901 -4.594 -9.229 1.00 98.06 106 GLU A CA 1
ATOM 858 C C . GLU A 1 106 ? 10.656 -5.263 -7.877 1.00 98.06 106 GLU A C 1
ATOM 860 O O . GLU A 1 106 ? 10.116 -6.366 -7.846 1.00 98.06 106 GLU A O 1
ATOM 865 N N . LYS A 1 107 ? 10.992 -4.610 -6.759 1.00 97.38 107 LYS A N 1
ATOM 866 C CA . LYS A 1 107 ? 10.720 -5.138 -5.416 1.00 97.38 107 LYS A CA 1
ATOM 867 C C . LYS A 1 107 ? 9.225 -5.382 -5.194 1.00 97.38 107 LYS A C 1
ATOM 869 O O . LYS A 1 107 ? 8.848 -6.458 -4.740 1.00 97.38 107 LYS A O 1
ATOM 874 N N . VAL A 1 108 ? 8.380 -4.412 -5.545 1.00 97.56 108 VAL A N 1
ATOM 875 C CA . VAL A 1 108 ? 6.918 -4.550 -5.430 1.00 97.56 108 VAL A CA 1
ATOM 876 C C . VAL A 1 108 ? 6.380 -5.627 -6.365 1.00 97.56 108 VAL A C 1
ATOM 878 O O . VAL A 1 108 ? 5.503 -6.390 -5.975 1.00 97.56 108 VAL A O 1
ATOM 881 N N . TRP A 1 109 ? 6.916 -5.729 -7.581 1.00 98.06 109 TRP A N 1
ATOM 882 C CA . TRP A 1 109 ? 6.528 -6.781 -8.514 1.00 98.06 109 TRP A CA 1
ATOM 883 C C . TRP A 1 109 ? 6.814 -8.185 -7.958 1.00 98.06 109 TRP A C 1
ATOM 885 O O . TRP A 1 109 ? 5.915 -9.023 -7.978 1.00 98.06 109 TRP A O 1
ATOM 895 N N . HIS A 1 110 ? 8.012 -8.431 -7.408 1.00 96.69 110 HIS A N 1
ATOM 896 C CA . HIS A 1 110 ? 8.342 -9.723 -6.780 1.00 96.69 110 HIS A CA 1
ATOM 897 C C . HIS A 1 110 ? 7.423 -10.006 -5.595 1.00 96.69 110 HIS A C 1
ATOM 899 O O . HIS A 1 110 ? 6.853 -11.084 -5.500 1.00 96.69 110 HIS A O 1
ATOM 905 N N . TYR A 1 111 ? 7.213 -9.011 -4.735 1.00 96.31 111 TYR A N 1
ATOM 906 C CA . TYR A 1 111 ? 6.312 -9.133 -3.596 1.00 96.31 111 TYR A CA 1
ATOM 907 C C . TYR A 1 111 ? 4.882 -9.533 -4.019 1.00 96.31 111 TYR A C 1
ATOM 909 O O . TYR A 1 111 ? 4.298 -10.468 -3.468 1.00 96.31 111 TYR A O 1
ATOM 917 N N . LEU A 1 112 ? 4.329 -8.890 -5.053 1.00 95.75 112 LEU A N 1
ATOM 918 C CA . LEU A 1 112 ? 2.989 -9.204 -5.557 1.00 95.75 112 LEU A CA 1
ATOM 919 C C . LEU A 1 112 ? 2.909 -10.568 -6.263 1.00 95.75 112 LEU A C 1
ATOM 921 O O . LEU A 1 112 ? 1.882 -11.241 -6.158 1.00 95.75 112 LEU A O 1
ATOM 925 N N . MET A 1 113 ? 3.960 -10.986 -6.971 1.00 94.62 113 MET A N 1
ATOM 926 C CA . MET A 1 113 ? 4.007 -12.273 -7.677 1.00 94.62 113 MET A CA 1
ATOM 927 C C . MET A 1 113 ? 4.247 -13.460 -6.738 1.00 94.62 113 MET A C 1
ATOM 929 O O . MET A 1 113 ? 3.550 -14.471 -6.837 1.00 94.62 113 MET A O 1
ATOM 933 N N . ASP A 1 114 ? 5.211 -13.334 -5.829 1.00 92.69 114 ASP A N 1
ATOM 934 C CA . ASP A 1 114 ? 5.770 -14.461 -5.082 1.00 92.69 114 ASP A CA 1
ATOM 935 C C . ASP A 1 114 ? 5.139 -14.603 -3.691 1.00 92.69 114 ASP A C 1
ATOM 937 O O . ASP A 1 114 ? 4.806 -15.718 -3.272 1.00 92.69 114 ASP A O 1
ATOM 941 N N . GLU A 1 115 ? 4.944 -13.485 -2.982 1.00 90.06 115 GLU A N 1
ATOM 942 C CA . GLU A 1 115 ? 4.451 -13.487 -1.599 1.00 90.06 115 GLU A CA 1
ATOM 943 C C . GLU A 1 115 ? 2.925 -13.409 -1.543 1.00 90.06 115 GLU A C 1
ATOM 945 O O . GLU A 1 115 ? 2.282 -14.255 -0.922 1.00 90.06 115 GLU A O 1
ATOM 950 N N . ILE A 1 116 ? 2.335 -12.429 -2.233 1.00 91.38 116 ILE A N 1
ATOM 951 C CA . ILE A 1 116 ? 0.879 -12.222 -2.234 1.00 91.38 116 ILE A CA 1
ATOM 952 C C . ILE A 1 116 ? 0.162 -13.144 -3.220 1.00 91.38 116 ILE A C 1
ATOM 954 O O . ILE A 1 116 ? -1.006 -13.465 -3.007 1.00 91.38 116 ILE A O 1
ATOM 958 N N . ARG A 1 117 ? 0.847 -13.594 -4.282 1.00 85.00 117 ARG A N 1
ATOM 959 C CA . ARG A 1 117 ? 0.243 -14.350 -5.396 1.00 85.00 117 ARG A CA 1
ATOM 960 C C . ARG A 1 117 ? -0.990 -13.634 -5.934 1.00 85.00 117 ARG A C 1
ATOM 962 O O . ARG A 1 117 ? -2.090 -14.174 -6.001 1.00 85.00 117 ARG A O 1
ATOM 969 N N . PHE A 1 118 ? -0.785 -12.375 -6.291 1.00 79.88 118 PHE A N 1
ATOM 970 C CA . PHE A 1 118 ? -1.833 -11.465 -6.739 1.00 79.88 118 PHE A CA 1
ATOM 971 C C . PHE A 1 118 ? -2.449 -11.848 -8.103 1.00 79.88 118 PHE A C 1
ATOM 973 O O . PHE A 1 118 ? -3.365 -11.173 -8.574 1.00 79.88 118 PHE A O 1
ATOM 980 N N . MET A 1 119 ? -1.937 -12.904 -8.750 1.00 72.69 119 MET A N 1
ATOM 981 C CA . MET A 1 119 ? -2.268 -13.364 -10.102 1.00 72.69 119 MET A CA 1
ATOM 982 C C . MET A 1 119 ? -2.454 -14.877 -10.193 1.00 72.69 119 MET A C 1
ATOM 984 O O . MET A 1 119 ? -1.742 -15.608 -9.470 1.00 72.69 119 MET A O 1
#

Sequence (119 aa):
MLQVLEGHYITGYGDHATAKEIELLDGAKEQADMLLKDNELAQHYLQQVTALFYGFENPYGLELLSTVGWIMQMAPTKSKDKHFVVQAVQNWDERKRRIFSTEHIEKVWHYLMDEIRFM

pLDDT: mean 91.2, std 8.91, range [58.81, 98.38]

Solvent-accessible surface area (backbone atoms only — not comparable to full-atom values): 7013 Å² total; per-residue (Å²): 118,69,77,77,35,47,85,73,36,28,42,41,82,82,49,88,89,50,97,47,73,76,42,74,42,92,63,34,63,60,52,51,52,62,70,42,68,87,35,65,69,61,48,50,52,50,51,52,53,55,62,73,44,64,97,24,81,50,76,68,38,46,51,49,48,52,53,52,50,50,50,35,71,77,35,52,84,57,44,75,36,65,68,52,44,45,51,52,49,54,66,66,43,74,65,52,37,71,72,53,49,68,67,60,50,51,52,50,50,48,45,37,57,71,75,66,47,77,116

Foldseek 3Di:
DVVVCDPPFWHQPPPVVDRDDIDGDPCSVVVVCVVCVPPPPVVVVVVLVCQQCVVQPDPLSVVLLVLLLVVCVVCVVQLVDLVSSLVCQCPVDPVSVVSDDSVNNSVSS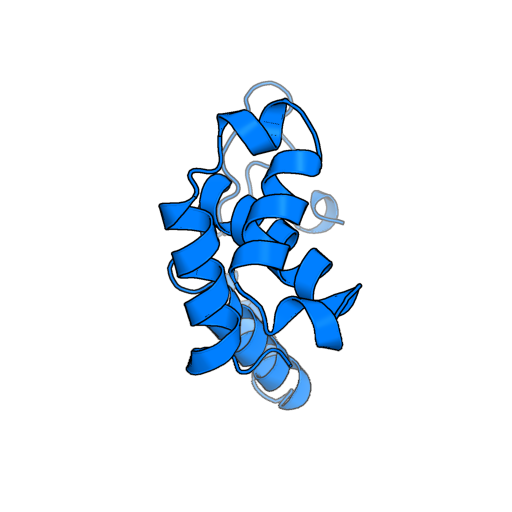CCCVPVSVSD

Radius of gyration: 17.93 Å; Cα contacts (8 Å, |Δi|>4): 92; chains: 1; bounding box: 33×40×43 Å

Mean predicted aligned error: 5.58 Å

Secondary structure (DSSP, 8-state):
-GGGTBTTTEESSS-TTS-PPPEEPTTHHHHHHHHHTT-HHHHHHHHHHHHHHTT--SHHHHHHHHHHHHHHHHSHHHHTSHHHHHHHHHTT-HHHHHH--HHHHHHHHHIIIIIS---